Protein AF-A0AAW0W698-F1 (afdb_monomer_lite)

Structure (mmCIF, N/CA/C/O backbone):
data_AF-A0AAW0W698-F1
#
_entry.id   AF-A0AAW0W698-F1
#
loop_
_atom_site.group_PDB
_atom_site.id
_atom_site.type_symbol
_atom_site.label_atom_id
_atom_site.label_alt_id
_atom_site.label_comp_id
_atom_site.label_asym_id
_atom_site.label_entity_id
_atom_site.label_seq_id
_atom_site.pdbx_PDB_ins_code
_atom_site.Cartn_x
_atom_site.Cartn_y
_atom_site.Cartn_z
_atom_site.occupancy
_atom_site.B_iso_or_equiv
_atom_site.auth_seq_id
_atom_site.auth_comp_id
_atom_site.auth_asym_id
_atom_site.auth_atom_id
_atom_site.pdbx_PDB_model_num
ATOM 1 N N . GLY A 1 1 ? 16.353 -22.858 -10.919 1.00 79.81 1 GLY A N 1
ATOM 2 C CA . GLY A 1 1 ? 16.384 -21.381 -10.967 1.00 79.81 1 GLY A CA 1
ATOM 3 C C . GLY A 1 1 ? 15.267 -20.825 -10.106 1.00 79.81 1 GLY A C 1
ATOM 4 O O . GLY A 1 1 ? 14.463 -21.618 -9.635 1.00 79.81 1 GLY A O 1
ATOM 5 N N . VAL A 1 2 ? 15.227 -19.506 -9.891 1.00 86.12 2 VAL A N 1
ATOM 6 C CA . VAL A 1 2 ? 14.086 -18.813 -9.259 1.00 86.12 2 VAL A CA 1
ATOM 7 C C . VAL A 1 2 ? 13.132 -18.368 -10.363 1.00 86.12 2 VAL A C 1
ATOM 9 O O . VAL A 1 2 ? 13.573 -17.747 -11.329 1.00 86.12 2 VAL A O 1
ATOM 12 N N . GLU A 1 3 ? 11.854 -18.712 -10.236 1.00 89.25 3 GLU A N 1
ATOM 13 C CA . GLU A 1 3 ? 10.811 -18.305 -11.175 1.00 89.25 3 GLU A CA 1
ATOM 14 C C . GLU A 1 3 ? 10.201 -16.972 -10.730 1.00 89.25 3 GLU A C 1
ATOM 16 O O . GLU A 1 3 ? 9.868 -16.790 -9.557 1.00 89.25 3 GLU A O 1
ATOM 21 N N . LEU A 1 4 ? 10.091 -16.024 -11.661 1.00 85.69 4 LEU A N 1
ATOM 22 C CA . LEU A 1 4 ? 9.400 -14.761 -11.421 1.00 85.69 4 LEU A CA 1
ATOM 23 C C . LEU A 1 4 ? 7.902 -14.972 -11.628 1.00 85.69 4 LEU A C 1
ATOM 25 O O . LEU A 1 4 ? 7.486 -15.527 -12.640 1.00 85.69 4 LEU A O 1
ATOM 29 N N . LEU A 1 5 ? 7.105 -14.488 -10.683 1.00 88.19 5 LEU A N 1
ATOM 30 C CA . LEU A 1 5 ? 5.649 -14.596 -10.698 1.00 88.19 5 LEU A CA 1
ATOM 31 C C . LEU A 1 5 ? 5.022 -13.202 -10.725 1.00 88.19 5 LEU A C 1
ATOM 33 O O . LEU A 1 5 ? 5.571 -12.253 -10.159 1.00 88.19 5 LEU A O 1
ATOM 37 N N . ASP A 1 6 ? 3.855 -13.089 -11.361 1.00 92.81 6 ASP A N 1
ATOM 38 C CA . ASP A 1 6 ? 3.046 -11.874 -11.286 1.00 92.81 6 ASP A CA 1
ATOM 39 C C . ASP A 1 6 ? 2.432 -11.760 -9.886 1.00 92.81 6 ASP A C 1
ATOM 41 O O . ASP A 1 6 ? 1.702 -12.637 -9.422 1.00 92.81 6 ASP A O 1
ATOM 45 N N . SER A 1 7 ? 2.766 -10.678 -9.187 1.00 92.12 7 SER A N 1
ATOM 46 C CA . SER A 1 7 ? 2.298 -10.422 -7.828 1.00 92.12 7 SER A CA 1
ATOM 47 C C . SER A 1 7 ? 0.951 -9.701 -7.782 1.00 92.12 7 SER A C 1
ATOM 49 O O . SER A 1 7 ? 0.399 -9.537 -6.692 1.00 92.12 7 SER A O 1
ATOM 51 N N . ARG A 1 8 ? 0.397 -9.290 -8.926 1.00 94.62 8 ARG A N 1
ATOM 52 C CA . ARG A 1 8 ? -0.915 -8.635 -9.019 1.00 94.62 8 ARG A CA 1
ATOM 53 C C . ARG A 1 8 ? -2.052 -9.628 -8.776 1.00 94.62 8 ARG A C 1
ATOM 55 O O . ARG A 1 8 ? -1.836 -10.839 -8.748 1.00 94.62 8 ARG A O 1
ATOM 62 N N . ASP A 1 9 ? -3.246 -9.112 -8.519 1.00 95.00 9 ASP A N 1
ATOM 63 C CA . ASP A 1 9 ? -4.445 -9.945 -8.411 1.00 95.00 9 ASP A CA 1
ATOM 64 C C . ASP A 1 9 ? -4.966 -10.393 -9.791 1.00 95.00 9 ASP A C 1
ATOM 66 O O . ASP A 1 9 ? -4.392 -10.070 -10.834 1.00 95.00 9 ASP A O 1
ATOM 70 N N . SER A 1 10 ? -6.074 -11.138 -9.805 1.00 94.19 10 SER A N 1
ATOM 71 C CA . SER A 1 10 ? -6.705 -11.641 -11.035 1.00 94.19 10 SER A CA 1
ATOM 72 C C . SER A 1 10 ? -7.188 -10.538 -11.989 1.00 94.19 10 SER A C 1
ATOM 74 O O . SER A 1 10 ? -7.328 -10.791 -13.185 1.00 94.19 10 SER A O 1
ATOM 76 N N . ALA A 1 11 ? -7.399 -9.315 -11.490 1.00 94.12 11 ALA A N 1
ATOM 77 C CA . ALA A 1 11 ? -7.753 -8.133 -12.273 1.00 94.12 11 ALA A CA 1
ATOM 78 C C . ALA A 1 11 ? -6.523 -7.295 -12.681 1.00 94.12 11 ALA A C 1
ATOM 80 O O . ALA A 1 11 ? -6.666 -6.260 -13.331 1.00 94.12 11 ALA A O 1
ATOM 81 N N . GLY A 1 12 ? -5.310 -7.719 -12.315 1.00 93.25 12 GLY A N 1
ATOM 82 C CA . GLY A 1 12 ? -4.074 -6.992 -12.590 1.00 93.25 12 GLY A CA 1
ATOM 83 C C . GLY A 1 12 ? -3.843 -5.782 -11.678 1.00 93.25 12 GLY A C 1
ATOM 84 O O . GLY A 1 12 ? -3.041 -4.916 -12.038 1.00 93.25 12 GLY A O 1
ATOM 85 N N . ARG A 1 13 ? -4.508 -5.706 -10.517 1.00 95.19 13 ARG A N 1
ATOM 86 C CA . ARG A 1 13 ? -4.316 -4.652 -9.507 1.00 95.19 13 ARG A CA 1
ATOM 87 C C . ARG A 1 13 ? -3.192 -5.009 -8.544 1.00 95.19 13 ARG A C 1
ATOM 89 O O . ARG A 1 13 ? -2.848 -6.173 -8.336 1.00 95.19 13 ARG A O 1
ATOM 96 N N . GLN A 1 14 ? -2.594 -3.988 -7.949 1.00 94.44 14 GLN A N 1
ATOM 97 C CA . GLN A 1 14 ? -1.423 -4.141 -7.095 1.00 94.44 14 GLN A CA 1
ATOM 98 C C . GLN A 1 14 ? -1.815 -4.672 -5.710 1.00 94.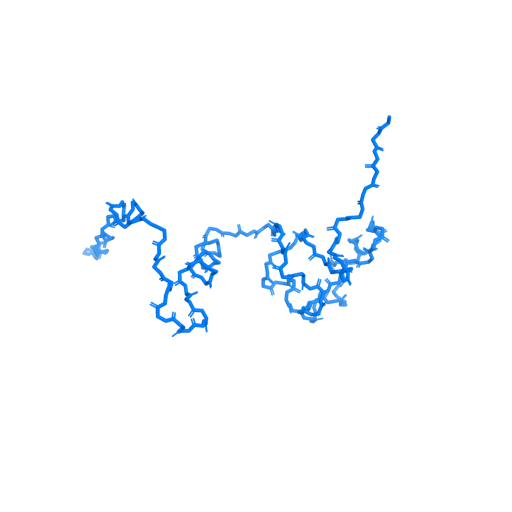44 14 GLN A C 1
ATOM 100 O O . GLN A 1 14 ? -2.803 -4.227 -5.127 1.00 94.44 14 GLN A O 1
ATOM 105 N N . ARG A 1 15 ? -1.003 -5.598 -5.177 1.00 95.38 15 ARG A N 1
ATOM 106 C CA . ARG A 1 15 ? -1.145 -6.149 -3.814 1.00 95.38 15 ARG A CA 1
ATOM 107 C C . ARG A 1 15 ? 0.002 -5.780 -2.869 1.00 95.38 15 ARG A C 1
ATOM 109 O O . ARG A 1 15 ? -0.143 -5.904 -1.657 1.00 95.38 15 ARG A O 1
ATOM 116 N N . PHE A 1 16 ? 1.140 -5.345 -3.406 1.00 93.69 16 PHE A N 1
ATOM 117 C CA . PHE A 1 16 ? 2.312 -4.926 -2.638 1.00 93.69 16 PHE A CA 1
ATOM 118 C C . PHE A 1 16 ? 2.606 -3.462 -2.936 1.00 93.69 16 PHE A C 1
ATOM 120 O O . PHE A 1 16 ? 2.851 -3.103 -4.090 1.00 93.69 16 PHE A O 1
ATOM 127 N N . HIS A 1 17 ? 2.611 -2.625 -1.903 1.00 93.94 17 HIS A N 1
ATOM 128 C CA . HIS A 1 17 ? 2.769 -1.185 -2.058 1.00 93.94 17 HIS A CA 1
ATOM 129 C C . HIS A 1 17 ? 4.026 -0.665 -1.369 1.00 93.94 17 HIS A C 1
ATOM 131 O O . HIS A 1 17 ? 4.259 -0.907 -0.187 1.00 93.94 17 HIS A O 1
ATOM 137 N N . MET A 1 18 ? 4.806 0.129 -2.102 1.00 92.88 18 MET A N 1
ATOM 138 C CA . MET A 1 18 ? 6.037 0.770 -1.609 1.00 92.88 18 MET A CA 1
ATOM 139 C C . MET A 1 18 ? 5.776 2.050 -0.801 1.00 92.88 18 MET A C 1
ATOM 141 O O . MET A 1 18 ? 6.712 2.691 -0.328 1.00 92.88 18 MET A O 1
ATOM 145 N N . TYR A 1 19 ? 4.510 2.432 -0.655 1.00 94.50 19 TYR A N 1
ATOM 146 C CA . TYR A 1 19 ? 4.079 3.686 -0.051 1.00 94.50 19 TYR A CA 1
ATOM 147 C C . TYR A 1 19 ? 2.949 3.441 0.952 1.00 94.50 19 TYR A C 1
ATOM 149 O O . TYR A 1 19 ? 2.242 2.433 0.834 1.00 94.50 19 TYR A O 1
ATOM 157 N N . PRO A 1 20 ? 2.748 4.364 1.910 1.00 94.94 20 PRO A N 1
ATOM 158 C CA . PRO A 1 20 ? 1.677 4.243 2.883 1.00 94.94 20 PRO A CA 1
ATOM 159 C C . PRO A 1 20 ? 0.311 4.373 2.195 1.00 94.94 20 PRO A C 1
ATOM 161 O O . PRO A 1 20 ? 0.197 5.045 1.160 1.00 94.94 20 PRO A O 1
ATOM 164 N N . PRO A 1 21 ? -0.745 3.764 2.761 1.00 94.12 21 PRO A N 1
ATOM 165 C CA . PRO A 1 21 ? -2.048 3.658 2.109 1.00 94.12 21 PRO A CA 1
ATOM 166 C C . PRO A 1 21 ? -2.617 5.018 1.698 1.00 94.12 21 PRO A C 1
ATOM 168 O O . PRO A 1 21 ? -3.146 5.137 0.599 1.00 94.12 21 PRO A O 1
ATOM 171 N N . GLN A 1 22 ? -2.427 6.061 2.515 1.00 93.56 22 GLN A N 1
ATOM 172 C CA . GLN A 1 22 ? -2.897 7.426 2.248 1.00 93.56 22 GLN A CA 1
ATOM 173 C C . GLN A 1 22 ? -2.340 8.005 0.942 1.00 93.56 22 GLN A C 1
ATOM 175 O O . GLN A 1 22 ? -3.013 8.784 0.273 1.00 93.56 22 GLN A O 1
ATOM 180 N N . GLN A 1 23 ? -1.113 7.636 0.578 1.00 94.12 23 GLN A N 1
ATOM 181 C CA . GLN A 1 23 ? -0.492 8.097 -0.656 1.00 94.12 23 GLN A CA 1
ATOM 182 C C . GLN A 1 23 ? -0.929 7.239 -1.841 1.00 94.12 23 GLN A C 1
ATOM 184 O O . GLN A 1 23 ? -1.177 7.775 -2.915 1.00 94.12 23 GLN A O 1
ATOM 189 N N . VAL A 1 24 ? -1.043 5.920 -1.657 1.00 94.12 24 VAL A N 1
ATOM 190 C CA . VAL A 1 24 ? -1.433 5.006 -2.742 1.00 94.12 24 VAL A CA 1
ATOM 191 C C . VAL A 1 24 ? -2.855 5.289 -3.228 1.00 94.12 24 VAL A C 1
ATOM 193 O O . VAL A 1 24 ? -3.093 5.286 -4.433 1.00 94.12 24 VAL A O 1
ATOM 196 N N . VAL A 1 25 ? -3.787 5.586 -2.315 1.00 94.44 25 VAL A N 1
ATOM 197 C CA . VAL A 1 25 ? -5.187 5.891 -2.664 1.00 94.44 25 VAL A CA 1
ATOM 198 C C . VAL A 1 25 ? -5.360 7.227 -3.391 1.00 94.44 25 VAL A C 1
ATOM 200 O O . VAL A 1 25 ? -6.394 7.437 -4.020 1.00 94.44 25 VAL A O 1
ATOM 203 N N . ASP A 1 26 ? -4.391 8.142 -3.301 1.00 94.31 26 ASP A N 1
ATOM 204 C CA . ASP A 1 26 ? -4.502 9.487 -3.862 1.00 94.31 26 ASP A CA 1
ATOM 205 C C . ASP A 1 26 ? -4.113 9.498 -5.353 1.00 94.31 26 ASP A C 1
ATOM 207 O O . ASP A 1 26 ? -2.923 9.436 -5.677 1.00 94.31 26 ASP A O 1
ATOM 211 N N . PRO A 1 27 ? -5.071 9.647 -6.290 1.00 93.12 27 PRO A N 1
ATOM 212 C CA . PRO A 1 27 ? -4.773 9.617 -7.722 1.00 93.12 27 PRO A CA 1
ATOM 213 C C . PRO A 1 27 ? -3.879 10.781 -8.173 1.00 93.12 27 PRO A C 1
ATOM 215 O O . PRO A 1 27 ? -3.244 10.703 -9.223 1.00 93.12 27 PRO A O 1
ATOM 218 N N . ARG A 1 28 ? -3.764 11.860 -7.383 1.00 92.06 28 ARG A N 1
ATOM 219 C CA . ARG A 1 28 ? -2.874 12.993 -7.696 1.00 92.06 28 ARG A CA 1
ATOM 220 C C . ARG A 1 28 ? -1.396 12.594 -7.653 1.00 92.06 28 ARG A C 1
ATOM 222 O O . ARG A 1 28 ? -0.561 13.288 -8.228 1.00 92.06 28 ARG A O 1
ATOM 229 N N . GLN A 1 29 ? -1.071 11.474 -7.005 1.00 91.88 29 GLN A N 1
ATOM 230 C CA . GLN A 1 29 ? 0.288 10.945 -6.910 1.00 91.88 29 GLN A CA 1
ATOM 231 C C . GLN A 1 29 ? 0.763 10.285 -8.208 1.00 91.88 29 GLN A C 1
ATOM 233 O O . GLN A 1 29 ? 1.969 10.145 -8.400 1.00 91.88 29 GLN A O 1
ATOM 238 N N . GLU A 1 30 ? -0.140 9.950 -9.135 1.00 90.62 30 GLU A N 1
ATOM 239 C CA . GLU A 1 30 ? 0.193 9.261 -10.387 1.00 90.62 30 GLU A CA 1
ATOM 240 C C . GLU A 1 30 ? 1.279 9.990 -11.192 1.00 90.62 30 GLU A C 1
ATOM 242 O O . GLU A 1 30 ? 2.213 9.371 -11.701 1.00 90.62 30 GLU A O 1
ATOM 247 N N . ASN A 1 31 ? 1.208 11.320 -11.259 1.00 89.56 31 ASN A N 1
ATOM 248 C CA . ASN A 1 31 ? 2.140 12.143 -12.034 1.00 89.56 31 ASN A CA 1
ATOM 249 C C . ASN A 1 31 ? 3.271 12.744 -11.185 1.00 89.56 31 ASN A C 1
ATOM 251 O O . ASN A 1 31 ? 3.998 13.624 -11.647 1.00 89.56 31 ASN A O 1
ATOM 255 N N . SER A 1 32 ? 3.427 12.289 -9.941 1.00 90.75 32 SER A N 1
ATOM 256 C CA . SER A 1 32 ? 4.475 12.779 -9.053 1.00 90.75 32 SER A CA 1
ATOM 257 C C . SER A 1 32 ? 5.858 12.379 -9.567 1.00 90.75 32 SER A C 1
ATOM 259 O O . SER A 1 32 ? 6.159 11.198 -9.758 1.00 90.75 32 SER A O 1
ATOM 261 N N . VAL A 1 33 ? 6.737 13.373 -9.729 1.00 90.38 33 VAL A N 1
ATOM 262 C CA . VAL A 1 33 ? 8.139 13.169 -10.137 1.00 90.38 33 VAL A CA 1
ATOM 263 C C . VAL A 1 33 ? 8.866 12.241 -9.154 1.00 90.38 33 VAL A C 1
ATOM 265 O O . VAL A 1 33 ? 9.711 11.444 -9.562 1.00 90.38 33 VAL A O 1
ATOM 268 N N . PHE A 1 34 ? 8.473 12.277 -7.876 1.00 88.00 34 PHE A N 1
ATOM 269 C CA . PHE A 1 34 ? 9.019 11.429 -6.817 1.00 88.00 34 PHE A CA 1
ATOM 270 C C . PHE A 1 34 ? 8.802 9.928 -7.047 1.00 88.00 34 PHE A C 1
ATOM 272 O O . PHE A 1 34 ? 9.573 9.131 -6.521 1.00 88.00 34 PHE A O 1
ATOM 279 N N . HIS A 1 35 ? 7.807 9.528 -7.847 1.00 89.81 35 HIS A N 1
ATOM 280 C CA . HIS A 1 35 ? 7.447 8.115 -8.049 1.00 89.81 35 HIS A CA 1
ATOM 281 C C . HIS A 1 35 ? 7.881 7.584 -9.421 1.00 89.81 35 HIS A C 1
ATOM 283 O O . HIS A 1 35 ? 7.722 6.399 -9.715 1.00 89.81 35 HIS A O 1
ATOM 289 N N . LEU A 1 36 ? 8.477 8.436 -10.267 1.00 86.75 36 LEU A N 1
ATOM 290 C CA . LEU A 1 36 ? 8.926 8.060 -11.612 1.00 86.75 36 LEU A CA 1
ATOM 291 C C . LEU A 1 36 ? 9.972 6.943 -11.601 1.00 86.75 36 LEU A C 1
ATOM 293 O O . LEU A 1 36 ? 10.018 6.144 -12.534 1.00 86.75 36 LEU A O 1
ATOM 297 N N . TRP A 1 37 ? 10.817 6.873 -10.570 1.00 90.25 37 TRP A N 1
ATOM 298 C CA . TRP A 1 37 ? 11.815 5.807 -10.453 1.00 90.25 37 TRP A CA 1
ATOM 299 C C . TRP A 1 37 ? 11.146 4.432 -10.331 1.00 90.25 37 TRP A C 1
ATOM 301 O O . TRP A 1 37 ? 11.561 3.498 -11.011 1.00 90.25 37 TRP A O 1
ATOM 311 N N . LEU A 1 38 ? 10.068 4.327 -9.546 1.00 89.69 38 LEU A N 1
ATOM 312 C CA . LEU A 1 38 ? 9.361 3.071 -9.324 1.00 89.69 38 LEU A CA 1
ATOM 313 C C . LEU A 1 38 ? 8.710 2.589 -10.621 1.00 89.69 38 LEU A C 1
ATOM 315 O O . LEU A 1 38 ? 8.816 1.416 -10.971 1.00 89.69 38 LEU A O 1
ATOM 319 N N . LYS A 1 39 ? 8.135 3.513 -11.398 1.00 85.94 39 LYS A N 1
ATOM 320 C CA . LYS A 1 39 ? 7.606 3.225 -12.738 1.00 85.94 39 LYS A CA 1
ATOM 321 C C . LYS A 1 39 ? 8.671 2.711 -13.712 1.00 85.94 39 LYS A C 1
ATOM 323 O O . LYS A 1 39 ? 8.341 1.906 -14.570 1.00 85.94 39 LYS A O 1
ATOM 328 N N . LYS A 1 40 ? 9.928 3.156 -13.586 1.00 88.12 40 LYS A N 1
ATOM 329 C CA . LYS A 1 40 ? 11.037 2.727 -14.462 1.00 88.12 40 LYS A CA 1
ATOM 330 C C . LYS A 1 40 ? 11.553 1.326 -14.147 1.00 88.12 40 LYS A C 1
ATOM 332 O O . LYS A 1 40 ? 12.004 0.645 -15.060 1.00 88.12 40 LYS A O 1
ATOM 337 N N . ILE A 1 41 ? 11.540 0.925 -12.877 1.00 89.88 41 ILE A N 1
ATOM 338 C CA . ILE A 1 41 ? 12.092 -0.372 -12.450 1.00 89.88 41 ILE A CA 1
ATOM 339 C C . ILE A 1 41 ? 11.042 -1.485 -12.381 1.00 89.88 41 ILE A C 1
ATOM 341 O O . ILE A 1 41 ? 11.397 -2.658 -12.305 1.00 89.88 41 ILE A O 1
ATOM 345 N N . SER A 1 42 ? 9.758 -1.130 -12.366 1.00 89.06 42 SER A N 1
ATOM 346 C CA . SER A 1 42 ? 8.678 -2.105 -12.249 1.00 89.06 42 SER A CA 1
ATOM 347 C C . SER A 1 42 ? 8.363 -2.718 -13.609 1.00 89.06 42 SER A C 1
ATOM 349 O O . SER A 1 42 ? 8.185 -1.999 -14.588 1.00 89.06 42 SER A O 1
ATOM 351 N N . VAL A 1 43 ? 8.234 -4.048 -13.658 1.00 91.38 43 VAL A N 1
ATOM 352 C CA . VAL A 1 43 ? 7.794 -4.766 -14.870 1.00 91.38 43 VAL A CA 1
ATOM 353 C C . VAL A 1 43 ? 6.397 -4.306 -15.297 1.00 91.38 43 VAL A C 1
ATOM 355 O O . VAL A 1 43 ? 6.139 -4.099 -16.480 1.00 91.38 43 VAL A O 1
ATOM 358 N N . PHE A 1 44 ? 5.515 -4.086 -14.321 1.00 90.56 44 PHE A N 1
ATOM 359 C CA . PHE A 1 44 ? 4.221 -3.445 -14.519 1.00 90.56 44 PHE A CA 1
ATOM 360 C C . PHE A 1 44 ? 4.282 -2.031 -13.944 1.00 90.56 44 PHE A C 1
ATOM 362 O O . PHE A 1 44 ? 4.672 -1.891 -12.783 1.00 90.56 44 PHE A O 1
ATOM 369 N N . PRO A 1 45 ? 3.910 -0.984 -14.703 1.00 87.62 45 PRO A N 1
ATOM 370 C CA . PRO A 1 45 ? 3.954 0.381 -14.199 1.00 87.62 45 PRO A CA 1
ATOM 371 C C . PRO A 1 45 ? 3.197 0.510 -12.876 1.00 87.62 45 PRO A C 1
ATOM 373 O O . PRO A 1 45 ? 2.027 0.136 -12.789 1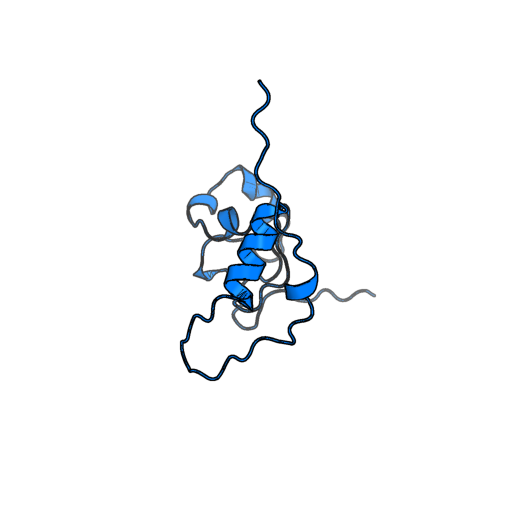.00 87.62 45 PRO A O 1
ATOM 376 N N . TYR A 1 46 ? 3.869 1.037 -11.853 1.00 90.88 46 TYR A N 1
ATOM 377 C CA . TYR A 1 46 ? 3.236 1.325 -10.572 1.00 90.88 46 TYR A CA 1
ATOM 378 C C . TYR A 1 46 ? 2.279 2.505 -10.734 1.00 90.88 46 TYR A C 1
ATOM 380 O O . TYR A 1 46 ? 2.674 3.561 -11.233 1.00 90.88 46 TYR A O 1
ATOM 388 N N . LYS A 1 47 ? 1.039 2.318 -10.298 1.00 91.25 47 LYS A N 1
ATOM 389 C CA . LYS A 1 47 ? -0.057 3.278 -10.432 1.00 91.25 47 LYS A CA 1
ATOM 390 C C . LYS A 1 47 ? -0.731 3.579 -9.097 1.00 91.25 47 LYS A C 1
ATOM 392 O O . LYS A 1 47 ? -0.656 2.774 -8.171 1.00 91.25 47 LYS A O 1
ATOM 397 N N . PHE A 1 48 ? -1.418 4.708 -9.036 1.00 93.50 48 PHE A N 1
ATOM 398 C CA . PHE A 1 48 ? -2.090 5.246 -7.860 1.00 93.50 48 PHE A CA 1
ATOM 399 C C . PHE A 1 48 ? -3.604 5.363 -8.076 1.00 93.50 48 PHE A C 1
ATOM 401 O O . PHE A 1 48 ? -4.093 5.416 -9.204 1.00 93.50 48 PHE A O 1
ATOM 408 N N . GLY A 1 49 ? -4.349 5.454 -6.976 1.00 94.19 49 GLY A N 1
ATOM 409 C CA . GLY A 1 49 ? -5.804 5.576 -6.970 1.00 94.19 49 GLY A CA 1
ATOM 410 C C . GLY A 1 49 ? -6.534 4.261 -6.689 1.00 94.19 49 GLY A C 1
ATOM 411 O O . GLY A 1 49 ? -5.990 3.165 -6.811 1.00 94.19 49 GLY A O 1
ATOM 412 N N . TYR A 1 50 ? -7.808 4.380 -6.315 1.00 91.00 50 TYR A N 1
ATOM 413 C CA . TYR A 1 50 ? -8.631 3.248 -5.873 1.00 91.00 50 TYR A CA 1
ATOM 414 C C . TYR A 1 50 ? -8.821 2.144 -6.917 1.00 91.00 50 TYR A C 1
ATOM 416 O O . TYR A 1 50 ? -8.934 0.983 -6.544 1.00 91.00 50 TYR A O 1
ATOM 424 N N . SER A 1 51 ? -8.836 2.470 -8.212 1.00 90.12 51 SER A N 1
ATOM 425 C CA . SER A 1 51 ? -9.005 1.468 -9.275 1.00 90.12 51 SER A CA 1
ATOM 426 C C . SER A 1 51 ? -7.820 0.508 -9.398 1.00 90.12 51 SER A C 1
ATOM 428 O O . SER A 1 51 ? -7.963 -0.570 -9.965 1.00 90.12 51 SER A O 1
ATOM 430 N N . GLU A 1 52 ? -6.655 0.896 -8.882 1.00 88.94 52 GLU A N 1
ATOM 431 C CA . GLU A 1 52 ? -5.402 0.143 -8.998 1.00 88.94 52 GLU A CA 1
ATOM 432 C C . GLU A 1 52 ? -5.060 -0.621 -7.709 1.00 88.94 52 GLU A C 1
ATOM 434 O O . GLU A 1 52 ? -4.105 -1.402 -7.676 1.00 88.94 52 GLU A O 1
ATOM 439 N N . LEU A 1 53 ? -5.861 -0.412 -6.658 1.00 89.00 53 LEU A N 1
ATOM 440 C CA . LEU A 1 53 ? -5.774 -1.101 -5.380 1.00 89.00 53 LEU A CA 1
ATOM 441 C C . LEU A 1 53 ? -6.589 -2.389 -5.425 1.00 89.00 53 LEU A C 1
ATOM 443 O O . LEU A 1 53 ? -7.798 -2.380 -5.675 1.00 89.00 53 LEU A O 1
ATOM 447 N N . SER A 1 54 ? -5.910 -3.502 -5.169 1.00 94.19 54 SER A N 1
ATOM 448 C CA . SER A 1 54 ? -6.585 -4.772 -4.948 1.00 94.19 54 SER A CA 1
ATOM 449 C C . SER A 1 54 ? -7.452 -4.704 -3.684 1.00 94.19 54 SER A C 1
ATOM 451 O O . SER A 1 54 ? -7.165 -3.949 -2.762 1.00 94.19 54 SER A O 1
ATOM 453 N N . ASP A 1 55 ? -8.515 -5.494 -3.618 1.00 91.44 55 ASP A N 1
ATOM 454 C CA . ASP A 1 55 ? -9.198 -5.829 -2.361 1.00 91.44 55 ASP A CA 1
ATOM 455 C C . ASP A 1 55 ? -8.464 -6.945 -1.591 1.00 91.44 55 ASP A C 1
ATOM 457 O O . ASP A 1 55 ? -8.753 -7.186 -0.422 1.00 91.44 55 ASP A O 1
ATOM 461 N N . GLU A 1 56 ? -7.448 -7.556 -2.208 1.00 92.50 56 GLU A N 1
ATOM 462 C CA . GLU A 1 56 ? -6.543 -8.550 -1.626 1.00 92.50 56 GLU A CA 1
ATOM 463 C C . GLU A 1 56 ? -5.143 -7.960 -1.346 1.00 92.50 56 GLU A C 1
ATOM 465 O O . GLU A 1 56 ? -4.119 -8.602 -1.604 1.00 92.50 56 GLU A O 1
ATOM 470 N N . VAL A 1 57 ? -5.054 -6.712 -0.863 1.00 93.31 57 VAL A N 1
ATOM 471 C CA . VAL A 1 57 ? -3.751 -6.099 -0.534 1.00 93.31 57 VAL A CA 1
ATOM 472 C C . VAL A 1 57 ? -3.017 -6.907 0.537 1.00 93.31 57 VAL A C 1
ATOM 474 O O . VAL A 1 57 ? -3.575 -7.255 1.575 1.00 93.31 57 VAL A O 1
ATOM 477 N N . ILE A 1 58 ? -1.725 -7.142 0.307 1.00 93.75 58 ILE A N 1
ATOM 478 C CA . ILE A 1 58 ? -0.845 -7.896 1.200 1.00 93.75 58 ILE A CA 1
ATOM 479 C C . ILE A 1 58 ? -0.038 -6.958 2.100 1.00 93.75 58 ILE A C 1
ATOM 481 O O . ILE A 1 58 ? 0.098 -7.224 3.295 1.00 93.75 58 ILE A O 1
ATOM 485 N N . SER A 1 59 ? 0.524 -5.868 1.563 1.00 93.56 59 SER A N 1
ATOM 486 C CA . SER A 1 59 ? 1.340 -4.959 2.374 1.00 93.56 59 SER A CA 1
ATOM 487 C C . SER A 1 59 ? 1.443 -3.533 1.839 1.00 93.56 59 SER A C 1
ATOM 489 O O . SER A 1 59 ? 1.361 -3.275 0.637 1.00 93.56 59 SER A O 1
ATOM 491 N N . PHE A 1 60 ? 1.700 -2.619 2.776 1.00 95.25 60 PHE A N 1
ATOM 492 C CA . PHE A 1 60 ? 2.092 -1.236 2.535 1.00 95.25 60 PHE A CA 1
ATOM 493 C C . PHE A 1 60 ? 3.414 -0.958 3.251 1.00 95.25 60 PHE A C 1
ATOM 495 O O . PHE A 1 60 ? 3.622 -1.400 4.384 1.00 95.25 60 PHE A O 1
ATOM 502 N N . HIS A 1 61 ? 4.305 -0.213 2.608 1.00 94.38 61 HIS A N 1
ATOM 503 C CA . HIS A 1 61 ? 5.561 0.229 3.205 1.00 94.38 61 HIS A CA 1
ATOM 504 C C . HIS A 1 61 ? 5.399 1.602 3.885 1.00 94.38 61 HIS A C 1
ATOM 506 O O . HIS A 1 61 ? 4.499 2.368 3.547 1.00 94.38 61 HIS A O 1
ATOM 512 N N . TYR A 1 62 ? 6.273 1.917 4.847 1.00 95.12 62 TYR A N 1
ATOM 513 C CA . TYR A 1 62 ? 6.252 3.170 5.625 1.00 95.12 62 TYR A CA 1
ATOM 514 C C . TYR A 1 62 ? 4.948 3.458 6.394 1.00 95.12 62 TYR A C 1
ATOM 516 O O . TYR A 1 62 ? 4.579 4.616 6.585 1.00 95.12 62 TYR A O 1
ATOM 524 N N . VAL A 1 63 ? 4.253 2.418 6.865 1.00 96.06 63 VAL A N 1
ATOM 525 C CA . VAL A 1 63 ? 3.084 2.590 7.739 1.00 96.06 63 VAL A CA 1
ATOM 526 C C . VAL A 1 63 ? 3.541 2.797 9.182 1.00 96.06 63 VAL A C 1
ATOM 528 O O . VAL A 1 63 ? 4.190 1.929 9.765 1.00 96.06 63 VAL A O 1
ATOM 531 N N . ASP A 1 64 ? 3.205 3.946 9.764 1.00 95.81 64 ASP A N 1
ATOM 532 C CA . ASP A 1 64 ? 3.486 4.233 11.169 1.00 95.81 64 ASP A CA 1
ATOM 533 C C . ASP A 1 64 ? 2.526 3.489 12.120 1.00 95.81 64 ASP A C 1
ATOM 535 O O . ASP A 1 64 ? 1.484 2.962 11.721 1.00 95.81 64 ASP A O 1
ATOM 539 N N . GLY A 1 65 ? 2.867 3.461 13.411 1.00 96.31 65 GLY A N 1
ATOM 540 C CA . GLY A 1 65 ? 2.083 2.746 14.419 1.00 96.31 65 GLY A CA 1
ATOM 541 C C . GLY A 1 65 ? 0.642 3.248 14.567 1.00 96.31 65 GLY A C 1
ATOM 542 O O . GLY A 1 65 ? -0.260 2.432 14.746 1.00 96.31 65 GLY A O 1
ATOM 543 N N . GLN A 1 66 ? 0.395 4.558 14.461 1.00 96.06 66 GLN A N 1
ATOM 544 C CA . GLN A 1 66 ? -0.961 5.110 14.556 1.00 96.06 66 GLN A CA 1
ATOM 545 C C . GLN A 1 66 ? -1.795 4.683 13.348 1.00 96.06 66 GLN A C 1
ATOM 547 O O . GLN A 1 66 ? -2.925 4.221 13.515 1.00 96.06 66 GLN A O 1
ATOM 552 N N . THR A 1 67 ? -1.213 4.756 12.147 1.00 95.19 67 THR A N 1
ATOM 553 C CA . THR A 1 67 ? -1.860 4.267 10.925 1.00 95.19 67 THR A CA 1
ATOM 554 C C . THR A 1 67 ? -2.149 2.763 11.018 1.00 95.19 67 THR A C 1
ATOM 556 O O . THR A 1 67 ? -3.241 2.337 10.651 1.00 95.19 67 THR A O 1
ATOM 559 N N . MET A 1 68 ? -1.245 1.953 11.582 1.00 95.00 68 MET A N 1
ATOM 560 C CA . MET A 1 68 ? -1.494 0.519 11.793 1.00 95.00 68 MET A CA 1
ATOM 561 C C . MET A 1 68 ? -2.693 0.247 12.713 1.00 95.00 68 MET A C 1
ATOM 563 O O . MET A 1 68 ? -3.534 -0.591 12.380 1.00 95.00 68 MET A O 1
ATOM 567 N N . TYR A 1 69 ? -2.814 0.956 13.843 1.00 95.88 69 TYR A N 1
ATOM 568 C CA . TYR A 1 69 ? -3.981 0.819 14.727 1.00 95.88 69 TYR A CA 1
ATOM 569 C C . TYR A 1 69 ? -5.279 1.256 14.040 1.00 95.88 69 TYR A C 1
ATOM 571 O O . TYR A 1 69 ? -6.308 0.595 14.199 1.00 95.88 69 TYR A O 1
ATOM 579 N N . LEU A 1 70 ? -5.230 2.332 13.249 1.00 94.94 70 LEU A N 1
ATOM 580 C CA . LEU A 1 70 ? -6.374 2.801 12.471 1.00 94.94 70 LEU A CA 1
ATOM 581 C C . LEU A 1 70 ? -6.823 1.753 11.443 1.00 94.94 70 LEU A C 1
ATOM 583 O O . LEU A 1 70 ? -8.007 1.432 11.388 1.00 94.94 70 LEU A O 1
ATOM 587 N N . LEU A 1 71 ? -5.893 1.180 10.673 1.00 92.12 71 LEU A N 1
ATOM 588 C CA . LEU A 1 71 ? -6.194 0.116 9.709 1.00 92.12 71 LEU A CA 1
ATOM 589 C C . LEU A 1 71 ? -6.797 -1.111 10.396 1.00 92.12 71 LEU A C 1
ATOM 591 O O . LEU A 1 71 ? -7.803 -1.636 9.928 1.00 92.12 71 LEU A O 1
ATOM 595 N N . TYR A 1 72 ? -6.229 -1.538 11.529 1.00 90.88 72 TYR A N 1
ATOM 596 C CA . TYR A 1 72 ? -6.774 -2.655 12.299 1.00 90.88 72 TYR A CA 1
ATOM 597 C C . TYR A 1 72 ? -8.225 -2.395 12.718 1.00 90.88 72 TYR A C 1
ATOM 599 O O . TYR A 1 72 ? -9.088 -3.255 12.540 1.00 90.88 72 TYR A O 1
ATOM 607 N N . TYR A 1 73 ? -8.504 -1.197 13.239 1.00 91.88 73 TYR A N 1
ATOM 608 C CA . TYR A 1 73 ? -9.852 -0.811 13.636 1.00 91.88 73 TYR A CA 1
ATOM 609 C C . TYR A 1 73 ? -10.814 -0.809 12.440 1.00 91.88 73 TYR A C 1
ATOM 611 O O . TYR A 1 73 ? -11.870 -1.431 12.508 1.00 91.88 73 TYR A O 1
ATOM 619 N N . LEU A 1 74 ? -10.443 -0.174 11.328 1.00 90.56 74 LEU A N 1
ATOM 620 C CA . LEU A 1 74 ? -11.317 -0.043 10.159 1.00 90.56 74 LEU A CA 1
ATOM 621 C C . LEU A 1 74 ? -11.581 -1.369 9.430 1.00 90.56 74 LEU A C 1
ATOM 623 O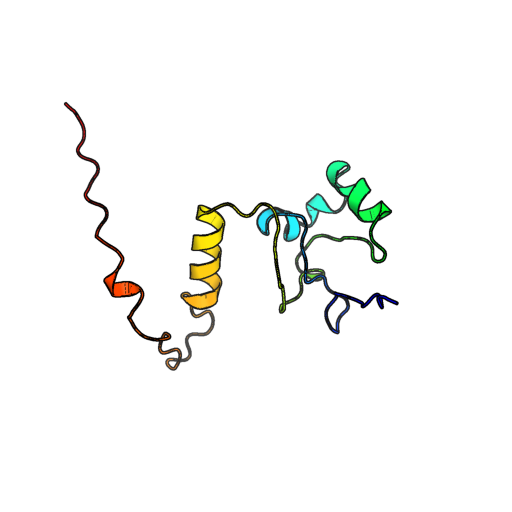 O . LEU A 1 74 ? -12.659 -1.529 8.870 1.00 90.56 74 LEU A O 1
ATOM 627 N N . ILE A 1 75 ? -10.625 -2.301 9.430 1.00 87.00 75 ILE A N 1
ATOM 628 C CA . ILE A 1 75 ? -10.747 -3.577 8.708 1.00 87.00 75 ILE A CA 1
ATOM 629 C C . ILE A 1 75 ? -11.410 -4.652 9.573 1.00 87.00 75 ILE A C 1
ATOM 631 O O . ILE A 1 75 ? -12.276 -5.378 9.095 1.00 87.00 75 ILE A O 1
ATOM 635 N N . TYR A 1 76 ? -10.989 -4.785 10.835 1.00 84.81 76 TYR A N 1
ATOM 636 C CA . TYR A 1 76 ? -11.374 -5.927 11.672 1.00 84.81 76 TYR A CA 1
ATOM 637 C C . TYR A 1 76 ? -12.398 -5.596 12.757 1.00 84.81 76 TYR A C 1
ATOM 639 O O . TYR A 1 76 ? -13.034 -6.508 13.284 1.00 84.81 76 TYR A O 1
ATOM 647 N N . VAL A 1 77 ? -12.529 -4.326 13.148 1.00 86.81 77 VAL A N 1
ATOM 648 C CA . VAL A 1 77 ? -13.422 -3.925 14.249 1.00 86.81 77 VAL A CA 1
ATOM 649 C C . VAL A 1 77 ? -14.685 -3.267 13.717 1.00 86.81 77 VAL A C 1
ATOM 651 O O . VAL A 1 77 ? -15.785 -3.579 14.173 1.00 86.81 77 VAL A O 1
ATOM 654 N N . VAL A 1 78 ? -14.541 -2.355 12.757 1.00 85.94 78 VAL A N 1
ATOM 655 C CA . VAL A 1 78 ? -15.676 -1.726 12.092 1.00 85.94 78 VAL A CA 1
ATOM 656 C C . VAL A 1 78 ? -16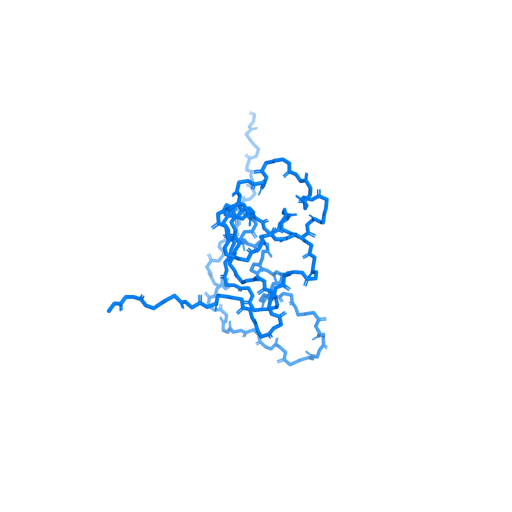.322 -2.762 11.186 1.00 85.94 78 VAL A C 1
ATOM 658 O O . VAL A 1 78 ? -15.703 -3.258 10.255 1.00 85.94 78 VAL A O 1
ATOM 661 N N . ASN A 1 79 ? -17.584 -3.084 11.461 1.00 72.94 79 ASN A N 1
ATOM 662 C CA . ASN A 1 79 ? -18.394 -3.899 10.572 1.00 72.94 79 ASN A CA 1
ATOM 663 C C . ASN A 1 79 ? -19.068 -2.979 9.537 1.00 72.94 79 ASN A C 1
ATOM 665 O O . ASN A 1 79 ? -20.017 -2.277 9.901 1.00 72.94 79 ASN A O 1
ATOM 669 N N . PRO A 1 80 ? -18.617 -2.956 8.270 1.00 67.38 80 PRO A N 1
ATOM 670 C CA . PRO A 1 80 ? -19.195 -2.079 7.251 1.00 67.38 80 PRO A CA 1
ATOM 671 C C . PRO A 1 80 ? -20.616 -2.501 6.852 1.00 67.38 80 PRO A C 1
ATOM 673 O O . PRO A 1 80 ? -21.393 -1.687 6.359 1.00 67.38 80 PRO A O 1
ATOM 676 N N . THR A 1 81 ? -20.980 -3.763 7.084 1.00 63.50 81 THR A N 1
ATOM 677 C CA . THR A 1 81 ? -22.284 -4.335 6.749 1.00 63.50 81 THR A CA 1
ATOM 678 C C . THR A 1 81 ? -22.950 -4.798 8.034 1.00 63.50 81 THR A C 1
ATOM 680 O O . THR A 1 81 ? -22.688 -5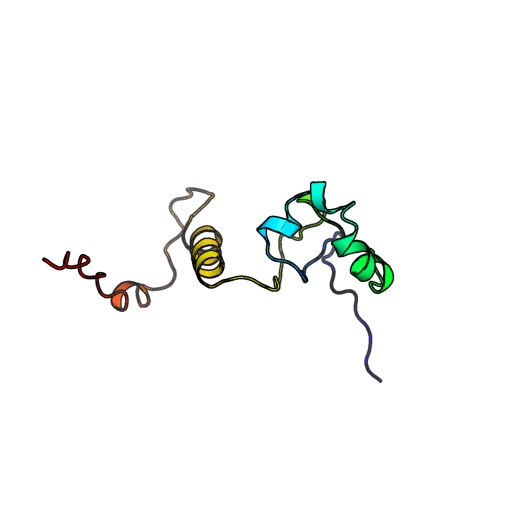.900 8.508 1.00 63.50 81 THR A O 1
ATOM 683 N N . SER A 1 82 ? -23.816 -3.980 8.626 1.00 56.03 82 SER A N 1
ATOM 684 C CA . SER A 1 82 ? -24.559 -4.265 9.864 1.00 56.03 82 SER A CA 1
ATOM 685 C C . SER A 1 82 ? -25.550 -5.450 9.781 1.00 56.03 82 SER A C 1
ATOM 687 O O . SER A 1 82 ? -26.633 -5.406 10.356 1.00 56.03 82 SER A O 1
ATOM 689 N N . SER A 1 83 ? -25.199 -6.558 9.119 1.00 55.72 83 SER A N 1
ATOM 690 C CA . SER A 1 83 ? -25.784 -7.857 9.440 1.00 55.72 83 SER A CA 1
ATOM 691 C C . SER A 1 83 ? -25.332 -8.230 10.855 1.00 55.72 83 SER A C 1
ATOM 693 O O . SER A 1 83 ? -24.143 -8.214 11.181 1.00 55.72 83 SER A O 1
ATOM 695 N N . LEU A 1 84 ? -26.295 -8.506 11.731 1.00 52.50 84 LEU A N 1
ATOM 696 C CA . LEU A 1 84 ? -26.138 -8.718 13.179 1.00 52.50 84 LEU A CA 1
ATOM 697 C C . LEU A 1 84 ? -25.283 -9.951 13.561 1.00 52.50 84 LEU A C 1
ATOM 699 O O . LEU A 1 84 ? -25.301 -10.392 14.707 1.00 52.50 84 LEU A O 1
ATOM 703 N N . THR A 1 85 ? -24.545 -10.535 12.620 1.00 52.03 85 THR A N 1
ATOM 704 C CA . THR A 1 85 ? -23.851 -11.819 12.759 1.00 52.03 85 THR A CA 1
ATOM 705 C C . THR A 1 85 ? -22.340 -11.707 12.931 1.00 52.03 85 THR A C 1
ATOM 707 O O . THR A 1 85 ? -21.696 -12.733 13.152 1.00 52.03 85 THR A O 1
ATOM 710 N N . HIS A 1 86 ? -21.741 -10.511 12.899 1.00 51.25 86 HIS A N 1
ATOM 711 C CA . HIS A 1 86 ? -20.298 -10.393 13.131 1.00 51.25 86 HIS A CA 1
ATOM 712 C C . HIS A 1 86 ? -19.963 -10.387 14.630 1.00 51.25 86 HIS A C 1
ATOM 714 O O . HIS A 1 86 ? -19.727 -9.357 15.258 1.00 51.25 86 HIS A O 1
ATOM 720 N N . ARG A 1 87 ? -19.984 -11.582 15.224 1.00 51.56 87 ARG A N 1
ATOM 721 C CA . ARG A 1 87 ? -19.411 -11.838 16.546 1.00 51.56 87 ARG A CA 1
ATOM 722 C C . ARG A 1 87 ? -17.882 -11.709 16.426 1.00 51.56 87 ARG A C 1
ATOM 724 O O . ARG A 1 87 ? -17.303 -12.420 15.605 1.00 51.56 87 ARG A O 1
ATOM 731 N N . PRO A 1 88 ? -17.220 -10.838 17.205 1.00 52.59 88 PRO A N 1
ATOM 732 C CA . PRO A 1 88 ? -15.777 -10.643 17.099 1.00 52.59 88 PRO A CA 1
ATOM 733 C C . PRO A 1 88 ? -15.011 -11.930 17.463 1.00 52.59 88 PRO A C 1
ATOM 735 O O . PRO A 1 88 ? -15.496 -12.710 18.295 1.00 52.59 88 PRO A O 1
ATOM 738 N N . PRO A 1 89 ? -13.804 -12.159 16.906 1.00 55.62 89 PRO A N 1
ATOM 739 C CA . PRO A 1 89 ? -12.944 -13.248 17.346 1.00 55.62 89 PRO A CA 1
ATOM 740 C C . PRO A 1 89 ? -12.512 -12.981 18.794 1.00 55.62 89 PRO A C 1
ATOM 742 O O . PRO A 1 89 ? -11.817 -12.009 19.061 1.00 55.62 89 PRO A O 1
ATOM 745 N N . ASN A 1 90 ? -12.982 -13.829 19.713 1.00 48.50 90 ASN A N 1
ATOM 746 C CA . ASN A 1 90 ? -12.570 -14.023 21.110 1.00 48.50 90 ASN A CA 1
ATOM 747 C C . ASN A 1 90 ? -11.912 -12.833 21.852 1.00 48.50 90 ASN A C 1
ATOM 749 O O . ASN A 1 90 ? -10.780 -12.442 21.586 1.00 48.50 90 ASN A O 1
ATOM 753 N N . SER A 1 91 ? -12.586 -12.400 22.922 1.00 48.34 91 SER A N 1
ATOM 754 C CA . SER A 1 91 ? -12.306 -11.322 23.896 1.00 48.34 91 SER A CA 1
ATOM 755 C C . SER A 1 91 ? -10.901 -11.203 24.527 1.00 48.34 91 SER A C 1
ATOM 757 O O . SER A 1 91 ? -10.708 -10.376 25.417 1.00 48.34 91 SER A O 1
ATOM 759 N N . LYS A 1 92 ? -9.888 -11.961 24.093 1.00 44.38 92 LYS A N 1
ATOM 760 C CA . LYS A 1 92 ? -8.544 -11.959 24.698 1.00 44.38 92 LYS A CA 1
ATOM 761 C C . LYS A 1 92 ? -7.751 -10.659 24.490 1.00 44.38 92 LYS A C 1
ATOM 763 O O . LYS A 1 92 ? -6.815 -10.409 25.239 1.00 44.38 92 LYS A O 1
ATOM 768 N N . TYR A 1 93 ? -8.115 -9.820 23.518 1.00 47.62 93 TYR A N 1
ATOM 769 C CA . TYR A 1 93 ? -7.470 -8.511 23.320 1.00 47.62 93 TYR A CA 1
ATOM 770 C C . TYR A 1 93 ? -8.081 -7.390 24.173 1.00 47.62 93 TYR A C 1
ATOM 772 O O . TYR A 1 93 ? -7.402 -6.405 24.451 1.00 47.62 93 TYR A O 1
ATOM 780 N N . GLN A 1 94 ? -9.320 -7.545 24.653 1.00 47.44 94 GLN A N 1
ATOM 781 C CA . GLN A 1 94 ? -9.950 -6.541 25.520 1.00 47.44 94 GLN A CA 1
ATOM 782 C C . GLN A 1 94 ? -9.431 -6.593 26.963 1.00 47.44 94 GLN A C 1
ATOM 784 O O . GLN A 1 94 ? -9.457 -5.578 27.649 1.00 47.44 94 GLN A O 1
ATOM 789 N N . SER A 1 95 ? -8.898 -7.731 27.424 1.00 45.84 95 SER A N 1
ATOM 790 C CA . SER A 1 95 ? -8.379 -7.864 28.794 1.00 45.84 95 SER A CA 1
ATOM 791 C C . SER A 1 95 ? -7.022 -7.187 29.027 1.00 45.84 95 SER A C 1
ATOM 793 O O . SER A 1 95 ? -6.630 -7.016 30.177 1.00 45.84 95 SER A O 1
ATOM 795 N N . ASN A 1 96 ? -6.299 -6.809 27.965 1.00 42.56 96 ASN A N 1
ATOM 796 C CA . ASN A 1 96 ? -4.923 -6.297 28.062 1.00 42.56 96 ASN A CA 1
ATOM 797 C C . ASN A 1 96 ? -4.797 -4.783 27.829 1.00 42.56 96 ASN A C 1
ATOM 799 O O . ASN A 1 96 ? -3.711 -4.227 27.991 1.00 42.56 96 ASN A O 1
ATOM 803 N N . LEU A 1 97 ? -5.888 -4.097 27.485 1.00 49.38 97 LEU A N 1
ATOM 804 C CA . LEU A 1 97 ? -5.911 -2.639 27.411 1.00 49.38 97 LEU A CA 1
ATOM 805 C C . LEU A 1 97 ? -6.092 -2.085 28.828 1.00 49.38 97 LEU A C 1
ATOM 807 O O . LEU A 1 97 ? -7.211 -1.927 29.313 1.00 49.38 97 LEU A O 1
ATOM 811 N N . LYS A 1 98 ? -4.980 -1.814 29.522 1.00 44.50 98 LYS A N 1
ATOM 812 C CA . LYS A 1 98 ? -5.034 -1.028 30.761 1.00 44.50 98 LYS A CA 1
ATOM 813 C C . LYS A 1 98 ? -5.603 0.359 30.426 1.00 44.50 98 LYS A C 1
ATOM 815 O O . LYS A 1 98 ? -5.153 0.951 29.442 1.00 44.50 98 LYS A O 1
ATOM 820 N N . PRO A 1 99 ? -6.549 0.895 31.219 1.00 46.50 99 PRO A N 1
ATOM 821 C CA . PRO A 1 99 ? -6.996 2.271 31.061 1.00 46.50 99 PRO A CA 1
ATOM 822 C C . PRO A 1 99 ? -5.778 3.193 31.078 1.00 46.50 99 PRO A C 1
ATOM 824 O O . PRO A 1 99 ? -4.970 3.130 32.007 1.00 46.50 99 PRO A O 1
ATOM 827 N N . ILE A 1 100 ? -5.629 4.023 30.046 1.00 51.38 100 ILE A N 1
ATOM 828 C CA . ILE A 1 100 ? -4.635 5.094 30.050 1.00 51.38 100 ILE A CA 1
ATOM 829 C C . ILE A 1 100 ? -5.052 6.027 31.186 1.00 51.38 100 ILE A C 1
ATOM 831 O O . ILE A 1 100 ? -6.099 6.672 31.118 1.00 51.38 100 ILE A O 1
ATOM 835 N N . SER A 1 101 ? -4.278 6.033 32.270 1.00 46.19 101 SER A N 1
ATOM 836 C CA . SER A 1 101 ? -4.472 6.960 33.382 1.00 46.19 101 SER A CA 1
ATOM 837 C C . SER A 1 101 ? -4.463 8.395 32.841 1.00 46.19 101 SER A C 1
ATOM 839 O O . SER A 1 101 ? -3.607 8.698 32.003 1.00 46.19 101 SER A O 1
ATOM 841 N N . PRO A 1 102 ? -5.379 9.278 33.284 1.00 46.22 102 PRO A N 1
ATOM 842 C CA . PRO A 1 102 ? -5.399 10.663 32.828 1.00 46.22 102 PRO A CA 1
ATOM 843 C C . PRO A 1 102 ? -4.019 11.288 33.034 1.00 46.22 102 PRO A C 1
ATOM 845 O O . PRO A 1 102 ? -3.431 11.101 34.101 1.00 46.22 102 PRO A O 1
ATOM 848 N N . LEU A 1 103 ? -3.509 12.017 32.032 1.00 51.50 103 LEU A N 1
ATOM 849 C CA . LEU A 1 103 ? -2.306 12.835 32.191 1.00 51.50 103 LEU A CA 1
ATOM 850 C C . LEU A 1 103 ? -2.492 13.695 33.448 1.00 51.50 103 LEU A C 1
ATOM 852 O O . LEU A 1 103 ? -3.323 14.607 33.460 1.00 51.50 103 LEU A O 1
ATOM 856 N N . GLN A 1 104 ? -1.742 13.395 34.509 1.00 45.78 104 GLN A N 1
ATOM 857 C CA . GLN A 1 104 ? -1.632 14.299 35.642 1.00 45.78 104 GLN A CA 1
ATOM 858 C C . GLN A 1 104 ? -1.009 15.584 35.101 1.00 45.78 104 GLN A C 1
ATOM 860 O O . GLN A 1 104 ? 0.142 15.590 34.668 1.00 45.78 104 GLN A O 1
ATOM 865 N N . LYS A 1 105 ? -1.794 16.664 35.067 1.00 48.72 105 LYS A N 1
ATOM 866 C CA . LYS A 1 105 ? -1.255 18.002 34.829 1.00 48.72 105 LYS A CA 1
ATOM 867 C C . LYS A 1 105 ? -0.279 18.292 35.967 1.00 48.72 105 LYS A C 1
ATOM 869 O O . LYS A 1 105 ? -0.679 18.278 37.130 1.00 48.72 105 LYS A O 1
ATOM 874 N N . SER A 1 106 ? 0.990 18.478 35.624 1.00 42.94 106 SER A N 1
ATOM 875 C CA . SER A 1 106 ? 2.012 18.954 36.552 1.00 42.94 106 SER A CA 1
ATOM 876 C C . SER A 1 106 ? 1.682 20.387 37.004 1.00 42.94 106 SER A C 1
ATOM 878 O O . SER A 1 106 ? 1.142 21.140 36.187 1.00 42.94 106 SER A O 1
ATOM 880 N N . PRO A 1 107 ? 1.965 20.737 38.273 1.00 56.53 107 PRO A N 1
ATOM 881 C CA . PRO A 1 107 ? 1.725 22.068 38.832 1.00 56.53 107 PRO A CA 1
ATOM 882 C C . PRO A 1 107 ? 2.582 23.160 38.184 1.00 56.53 107 PRO A C 1
ATOM 884 O O . PRO A 1 107 ? 3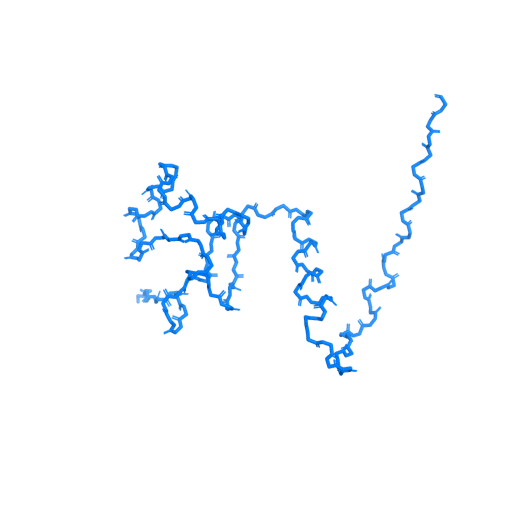.675 22.832 37.665 1.00 56.53 107 PRO A O 1
#

Foldseek 3Di:
DDDDDQCADPVRAHQEEAADPVLQQDQVCQPPPVCVVVQVPDPHGRGGHDVRHDPNHDDYPPQDPVNVVVCCCVPQVDDPDPPVPCDHPDPPVVVPPDPPDPPDDDD

Sequence (107 aa):
GVELLDSRDSAGRQRFHMYPPQQVVDPRQENSVFHLWLKKISVFPYKFGYSELSDEVISFHYVDGQTMYLLYYLIYVVNPTSSLTHRPPNSKYQSNLKPISPLQKSP

Secondary structure (DSSP, 8-state):
-PPP---S-TTS-BSEESS-HHHHT-GGGGG-GGGHHHHHH-SS----SGGGB-SS--EESS--HHHHHHHHIIIIIS-SS--TT---S-GGGGGG-----------

pLDDT: mean 80.78, std 18.59, range [42.56, 96.31]

Radius of gyration: 19.24 Å; chains: 1; bounding box: 42×43×54 Å

Organism: Cherax quadricarinatus (NCBI:txid27406)